Protein AF-A0A8C7ECH7-F1 (afdb_monomer_lite)

pLDDT: mean 79.37, std 14.95, range [41.22, 95.44]

Structure (mmCIF, N/CA/C/O backbone):
data_AF-A0A8C7ECH7-F1
#
_entry.id   AF-A0A8C7ECH7-F1
#
loop_
_atom_site.group_PDB
_atom_site.id
_atom_site.type_symbol
_atom_site.label_atom_id
_atom_site.label_alt_id
_atom_site.label_comp_id
_atom_site.label_asym_id
_atom_site.label_entity_id
_atom_site.label_seq_id
_atom_site.pdbx_PDB_ins_code
_atom_site.Cartn_x
_atom_site.Cartn_y
_atom_site.Cartn_z
_atom_site.occupancy
_atom_site.B_iso_or_equiv
_atom_site.auth_seq_id
_atom_site.auth_comp_id
_atom_site.auth_asym_id
_atom_site.auth_atom_id
_atom_site.pdbx_PDB_model_num
ATOM 1 N N . VAL A 1 1 ? -1.233 -9.334 -30.464 1.00 81.06 1 VAL A N 1
ATOM 2 C CA . VAL A 1 1 ? -2.109 -8.292 -29.878 1.00 81.06 1 VAL A CA 1
ATOM 3 C C . VAL A 1 1 ? -3.115 -7.873 -30.923 1.00 81.06 1 VAL A C 1
ATOM 5 O O . VAL A 1 1 ? -2.742 -7.755 -32.081 1.00 81.06 1 VAL A O 1
ATOM 8 N N . CYS A 1 2 ? -4.384 -7.722 -30.560 1.00 87.69 2 CYS A N 1
ATOM 9 C CA . CYS A 1 2 ? -5.380 -7.257 -31.520 1.00 87.69 2 CYS A CA 1
ATOM 10 C C . CYS A 1 2 ? -5.253 -5.736 -31.678 1.00 87.69 2 CYS A C 1
ATOM 12 O O . CYS A 1 2 ? -5.290 -5.018 -30.679 1.00 87.69 2 CYS A O 1
ATOM 14 N N . MET A 1 3 ? -5.081 -5.257 -32.909 1.00 84.50 3 MET A N 1
ATOM 15 C CA . MET A 1 3 ? -5.154 -3.838 -33.265 1.00 84.50 3 MET A CA 1
ATOM 16 C C . MET A 1 3 ? -6.010 -3.696 -34.520 1.00 84.50 3 MET A C 1
ATOM 18 O O . MET A 1 3 ? -5.770 -4.393 -35.503 1.00 84.50 3 MET A O 1
ATOM 22 N N . ASN A 1 4 ? -7.021 -2.822 -34.488 1.00 88.12 4 ASN A N 1
ATOM 23 C CA . ASN A 1 4 ? -7.938 -2.591 -35.614 1.00 88.12 4 ASN A CA 1
ATOM 24 C C . ASN A 1 4 ? -8.507 -3.886 -36.229 1.00 88.12 4 ASN A C 1
ATOM 26 O O . ASN A 1 4 ? -8.536 -4.044 -37.444 1.00 88.12 4 ASN A O 1
ATOM 30 N N . GLY A 1 5 ? -8.902 -4.853 -35.392 1.00 90.31 5 GLY A N 1
ATOM 31 C CA . GLY A 1 5 ? -9.4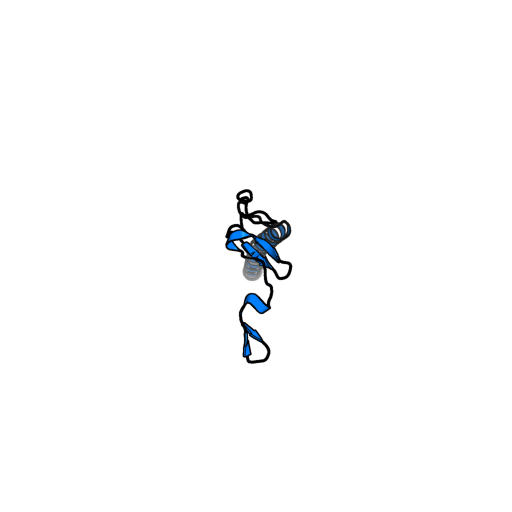66 -6.126 -35.861 1.00 90.31 5 GLY A CA 1
ATOM 32 C C . GLY A 1 5 ? -8.457 -7.087 -36.504 1.00 90.31 5 GLY A C 1
ATOM 33 O O . GLY A 1 5 ? -8.853 -8.137 -36.998 1.00 90.31 5 GLY A O 1
ATOM 34 N N . THR A 1 6 ? -7.160 -6.771 -36.476 1.00 89.88 6 THR A N 1
ATOM 35 C CA . THR A 1 6 ? -6.092 -7.626 -37.011 1.00 89.88 6 THR A CA 1
ATOM 36 C C . THR A 1 6 ? -5.145 -8.093 -35.909 1.00 89.88 6 THR A C 1
ATOM 38 O O . THR A 1 6 ? -4.856 -7.371 -34.947 1.00 89.88 6 THR A O 1
ATOM 41 N N . CYS A 1 7 ? -4.650 -9.328 -36.028 1.00 90.94 7 CYS A N 1
ATOM 42 C CA . CYS A 1 7 ? -3.642 -9.853 -35.114 1.00 90.94 7 CYS A CA 1
ATOM 43 C C . CYS A 1 7 ? -2.274 -9.258 -35.470 1.00 90.94 7 CYS A C 1
ATOM 45 O O . CYS A 1 7 ? -1.652 -9.639 -36.457 1.00 90.94 7 CYS A O 1
ATOM 47 N N . SER A 1 8 ? -1.811 -8.314 -34.658 1.00 88.94 8 SER A N 1
ATOM 48 C CA . SER A 1 8 ? -0.494 -7.693 -34.781 1.00 88.94 8 SER A CA 1
ATOM 49 C C . SER A 1 8 ? 0.525 -8.329 -33.825 1.00 88.94 8 SER A C 1
ATOM 51 O O . SER A 1 8 ? 0.155 -8.798 -32.740 1.00 88.94 8 SER A O 1
ATOM 53 N N . PRO A 1 9 ? 1.827 -8.316 -34.153 1.00 83.31 9 PRO A N 1
ATOM 54 C CA . PRO A 1 9 ? 2.882 -8.723 -33.228 1.00 83.31 9 PRO A CA 1
ATOM 55 C C . PRO A 1 9 ? 2.866 -7.892 -31.935 1.00 83.31 9 PRO A C 1
ATOM 57 O O . PRO A 1 9 ? 2.597 -6.692 -31.954 1.00 83.31 9 PRO A O 1
ATOM 60 N N . HIS A 1 10 ? 3.199 -8.499 -30.791 1.00 73.25 10 HIS A N 1
ATOM 61 C CA . HIS A 1 10 ? 3.255 -7.784 -29.502 1.00 73.25 10 HIS A CA 1
ATOM 62 C C . HIS A 1 10 ? 4.311 -6.655 -29.482 1.00 73.25 10 HIS A C 1
ATOM 64 O O . HIS A 1 10 ? 4.207 -5.717 -28.693 1.00 73.25 10 HIS A O 1
ATOM 70 N N . SER A 1 11 ? 5.296 -6.697 -30.388 1.00 77.75 11 SER A N 1
ATOM 71 C CA . SER A 1 11 ? 6.316 -5.654 -30.569 1.00 77.75 11 SER A CA 1
ATOM 72 C C . SER A 1 11 ? 5.746 -4.293 -30.982 1.00 77.75 11 SER A C 1
ATOM 74 O O . SER A 1 11 ? 6.379 -3.271 -30.713 1.00 77.75 11 SER A O 1
ATOM 76 N N . VAL A 1 12 ? 4.541 -4.249 -31.561 1.00 76.50 12 VAL A N 1
ATOM 77 C CA . VAL A 1 12 ? 3.885 -2.999 -31.984 1.00 76.50 12 VAL A CA 1
ATOM 78 C C . VAL A 1 12 ? 3.595 -2.074 -30.795 1.00 76.50 12 VAL A C 1
ATOM 80 O O . VAL A 1 12 ? 3.660 -0.857 -30.944 1.00 76.50 12 VAL A O 1
ATOM 83 N N . LEU A 1 13 ? 3.374 -2.616 -29.588 1.00 70.06 13 LEU A N 1
ATOM 84 C CA . LEU A 1 13 ? 3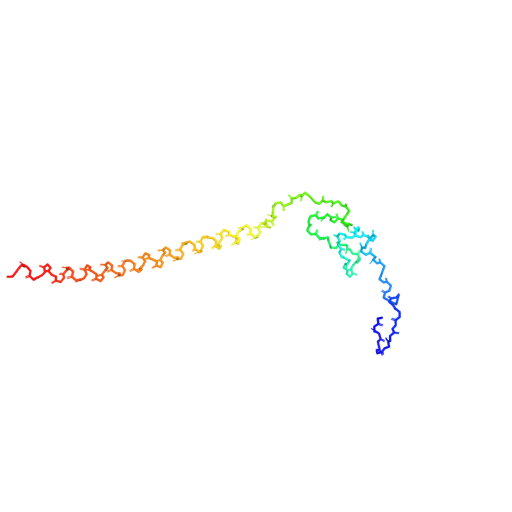.170 -1.797 -28.384 1.00 70.06 13 LEU A CA 1
ATOM 85 C C . LEU A 1 13 ? 4.446 -1.081 -27.910 1.00 70.06 13 LEU A C 1
ATOM 87 O O . LEU A 1 13 ? 4.355 -0.241 -27.016 1.00 70.06 13 LEU A O 1
ATOM 91 N N . LYS A 1 14 ? 5.635 -1.426 -28.437 1.00 70.69 14 LYS A N 1
ATOM 92 C CA . LYS A 1 14 ? 6.946 -0.949 -27.939 1.00 70.69 14 LYS A CA 1
ATOM 93 C C . LYS A 1 14 ? 7.053 -0.999 -26.403 1.00 70.69 14 LYS A C 1
ATOM 95 O O . LYS A 1 14 ? 7.683 -0.147 -25.765 1.00 70.69 14 LYS A O 1
ATOM 100 N N . TYR A 1 15 ? 6.397 -1.992 -25.798 1.00 73.88 15 TYR A N 1
ATOM 101 C CA . TYR A 1 15 ? 6.349 -2.156 -24.355 1.00 73.88 15 TYR A CA 1
ATOM 102 C C . TYR A 1 15 ? 7.641 -2.808 -23.874 1.00 73.88 15 TYR A C 1
ATOM 104 O O . TYR A 1 15 ? 7.761 -4.026 -23.783 1.00 73.88 15 TYR A O 1
ATOM 112 N N . ASP A 1 16 ? 8.629 -1.964 -23.606 1.00 74.81 16 ASP A N 1
ATOM 113 C CA . ASP A 1 16 ? 9.946 -2.380 -23.139 1.00 74.81 16 ASP A CA 1
ATOM 114 C C . ASP A 1 16 ? 9.997 -2.416 -21.605 1.00 74.81 16 ASP A C 1
ATOM 116 O O . ASP A 1 16 ? 10.591 -1.563 -20.943 1.00 74.81 16 ASP A O 1
ATOM 120 N N . CYS A 1 17 ? 9.261 -3.360 -21.021 1.00 82.44 17 CYS A N 1
ATOM 121 C CA . CYS A 1 17 ? 9.366 -3.678 -19.603 1.00 82.44 17 CYS A CA 1
ATOM 122 C C . CYS A 1 17 ? 9.171 -5.179 -19.415 1.00 82.44 17 CYS A C 1
ATOM 124 O O . CYS A 1 17 ? 8.050 -5.675 -19.355 1.00 82.44 17 CYS A O 1
ATOM 126 N N . ASN A 1 18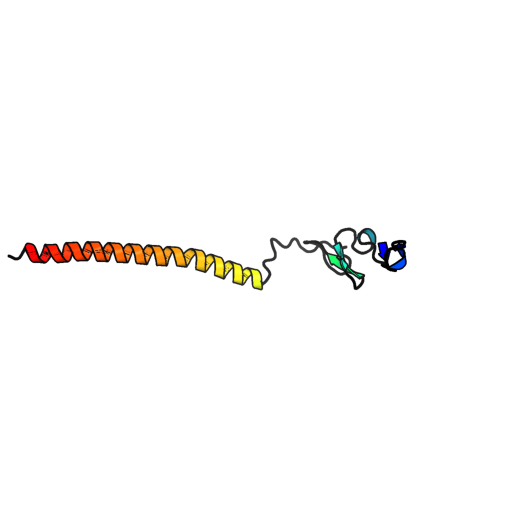 ? 10.280 -5.917 -19.354 1.00 87.75 18 ASN A N 1
ATOM 127 C CA . ASN A 1 18 ? 10.262 -7.329 -18.996 1.00 87.75 18 ASN A CA 1
ATOM 128 C C . ASN A 1 18 ? 10.250 -7.443 -17.459 1.00 87.75 18 ASN A C 1
ATOM 130 O O . ASN A 1 18 ? 11.292 -7.188 -16.854 1.00 87.75 18 ASN A O 1
ATOM 134 N N . PRO A 1 19 ? 9.136 -7.828 -16.810 1.00 87.44 19 PRO A N 1
ATOM 135 C CA . PRO A 1 19 ? 9.040 -7.857 -15.348 1.00 87.44 19 PRO A CA 1
ATOM 136 C C . PRO A 1 19 ? 10.027 -8.838 -14.702 1.00 87.44 19 PRO A C 1
ATOM 138 O O . PRO A 1 19 ? 10.554 -8.551 -13.628 1.00 87.44 19 PRO A O 1
ATOM 141 N N . GLN A 1 20 ? 10.370 -9.941 -15.377 1.00 89.50 20 GLN A N 1
ATOM 142 C CA . GLN A 1 20 ? 11.391 -10.871 -14.884 1.00 89.50 20 GLN A CA 1
ATOM 143 C C . GLN A 1 20 ? 12.769 -10.210 -14.779 1.00 89.50 20 GLN A C 1
ATOM 145 O O . GLN A 1 20 ? 13.463 -10.386 -13.783 1.00 89.50 20 GLN A O 1
ATOM 150 N N . LYS A 1 21 ? 13.158 -9.409 -15.776 1.00 89.62 21 LYS A N 1
ATOM 151 C CA . LYS A 1 21 ? 14.469 -8.738 -15.783 1.00 89.62 21 LYS A CA 1
ATOM 152 C C . LYS A 1 21 ? 14.461 -7.405 -15.031 1.00 89.62 21 LYS A C 1
ATOM 154 O O . LYS A 1 21 ? 15.381 -7.121 -14.275 1.00 89.62 21 LYS A O 1
ATOM 159 N N . LYS A 1 22 ? 13.443 -6.570 -15.248 1.00 89.69 22 LYS A N 1
ATOM 160 C CA . LYS A 1 22 ? 13.362 -5.193 -14.735 1.00 89.69 22 LYS A CA 1
ATOM 161 C C . LYS A 1 22 ? 12.882 -5.129 -13.289 1.00 89.69 22 LYS A C 1
ATOM 163 O O . LYS A 1 22 ? 13.387 -4.305 -12.533 1.00 89.69 22 LYS A O 1
ATOM 168 N N . CYS A 1 23 ? 11.930 -5.985 -12.930 1.00 92.69 23 CYS A N 1
ATOM 169 C CA . CYS A 1 23 ? 11.356 -6.063 -11.589 1.00 92.69 23 CYS A CA 1
ATOM 170 C C . CYS A 1 23 ? 11.876 -7.282 -10.813 1.00 92.69 23 CYS A C 1
ATOM 172 O O . CYS A 1 23 ? 11.257 -7.685 -9.835 1.00 92.69 23 CYS A O 1
ATOM 174 N N . HIS A 1 24 ? 12.960 -7.917 -11.281 1.00 93.19 24 HIS A N 1
ATOM 175 C CA . HIS A 1 24 ? 13.562 -9.110 -10.674 1.00 93.19 24 HIS A CA 1
ATOM 176 C C . HIS A 1 24 ? 12.576 -10.273 -10.431 1.00 93.19 24 HIS A C 1
ATOM 178 O O . HIS A 1 24 ? 12.795 -11.094 -9.552 1.00 93.19 24 HIS A O 1
ATOM 184 N N . GLY A 1 25 ? 11.467 -10.343 -11.179 1.00 93.31 25 GLY A N 1
ATOM 185 C CA . GLY A 1 25 ? 10.408 -11.335 -10.948 1.00 93.31 25 GLY A CA 1
ATOM 186 C C . GLY A 1 25 ? 9.557 -11.083 -9.695 1.00 93.31 25 GLY A C 1
ATOM 187 O O . GLY A 1 25 ? 8.648 -11.858 -9.410 1.00 93.31 25 GLY A O 1
ATOM 188 N N . HIS A 1 26 ? 9.796 -9.982 -8.982 1.00 93.81 26 HIS A N 1
ATOM 189 C CA . HIS A 1 26 ? 9.126 -9.614 -7.735 1.00 93.81 26 HIS A CA 1
ATOM 190 C C . HIS A 1 26 ? 8.178 -8.419 -7.897 1.00 93.81 26 HIS A C 1
ATOM 192 O O . HIS A 1 26 ? 7.910 -7.678 -6.950 1.00 93.81 26 HIS A O 1
ATOM 198 N N . GLY A 1 27 ? 7.673 -8.204 -9.109 1.00 92.88 27 GLY A N 1
ATOM 199 C CA . GLY A 1 27 ? 6.713 -7.151 -9.388 1.00 92.88 27 GLY A CA 1
ATOM 200 C C . GLY A 1 27 ? 6.228 -7.148 -10.828 1.00 92.88 27 GLY A C 1
ATOM 201 O O . GLY A 1 27 ? 6.740 -7.868 -11.688 1.00 92.88 27 GLY A O 1
ATOM 202 N N . VAL A 1 28 ? 5.244 -6.294 -11.083 1.00 92.69 28 VAL A N 1
ATOM 203 C CA . VAL A 1 28 ? 4.642 -6.088 -12.404 1.00 92.69 28 VAL A CA 1
ATOM 204 C C . VAL A 1 28 ? 4.924 -4.676 -12.897 1.00 92.69 28 VAL A C 1
ATOM 206 O O . VAL A 1 28 ? 4.976 -3.728 -12.119 1.00 92.69 28 VAL A O 1
ATOM 209 N N . CYS A 1 29 ? 5.116 -4.515 -14.199 1.00 90.56 29 CYS A N 1
ATOM 210 C CA . CYS A 1 29 ? 5.329 -3.202 -14.791 1.00 90.56 29 CYS A CA 1
ATOM 211 C C . CYS A 1 29 ? 3.986 -2.484 -15.019 1.00 90.56 29 CYS A C 1
ATOM 213 O O . CYS A 1 29 ? 3.033 -3.080 -15.517 1.00 90.56 29 CYS A O 1
ATOM 215 N N . ASN A 1 30 ? 3.906 -1.190 -14.700 1.00 86.25 30 ASN A N 1
ATOM 216 C CA . ASN A 1 30 ? 2.745 -0.354 -15.033 1.00 86.25 30 ASN A CA 1
ATOM 217 C C . ASN A 1 30 ? 2.900 0.335 -16.412 1.00 86.25 30 ASN A C 1
ATOM 219 O O . ASN A 1 30 ? 3.922 0.186 -17.086 1.00 86.25 30 ASN A O 1
ATOM 223 N N . ASN A 1 31 ? 1.904 1.129 -16.836 1.00 83.94 31 ASN A N 1
ATOM 224 C CA . ASN A 1 31 ? 1.932 1.866 -18.115 1.00 83.94 31 ASN A CA 1
ATOM 225 C C . ASN A 1 31 ? 3.072 2.906 -18.215 1.00 83.94 31 ASN A C 1
ATOM 227 O O . ASN A 1 31 ? 3.472 3.300 -19.304 1.00 83.94 31 ASN A O 1
ATOM 231 N N . ARG A 1 32 ? 3.639 3.330 -17.079 1.00 83.25 32 ARG A N 1
ATOM 232 C CA . ARG A 1 32 ? 4.811 4.219 -17.015 1.00 83.25 32 ARG A CA 1
ATOM 233 C C . ARG A 1 32 ? 6.141 3.454 -17.021 1.00 83.25 32 ARG A C 1
ATOM 235 O O . ARG A 1 32 ? 7.183 4.063 -16.810 1.00 83.25 32 ARG A O 1
ATOM 242 N N . LYS A 1 33 ? 6.123 2.131 -17.244 1.00 85.31 33 LYS A N 1
ATOM 243 C CA . LYS A 1 33 ? 7.301 1.241 -17.182 1.00 85.31 33 LYS A CA 1
ATOM 244 C C . LYS A 1 33 ? 7.983 1.228 -15.802 1.00 85.31 33 LYS A C 1
ATOM 246 O O . LYS A 1 33 ? 9.172 0.935 -15.692 1.00 85.31 33 LYS A O 1
ATOM 251 N N . MET A 1 34 ? 7.235 1.543 -14.743 1.00 87.81 34 MET A N 1
ATOM 252 C CA . MET A 1 34 ? 7.696 1.462 -13.354 1.00 87.81 34 MET A CA 1
ATOM 253 C C . MET A 1 34 ? 7.225 0.144 -12.739 1.00 87.81 34 MET A C 1
ATOM 255 O O . MET A 1 34 ? 6.102 -0.290 -13.010 1.00 87.81 34 MET A O 1
ATOM 259 N N . CYS A 1 35 ? 8.051 -0.471 -11.894 1.00 91.94 35 CYS A N 1
ATOM 260 C CA . CYS A 1 35 ? 7.670 -1.698 -11.205 1.00 91.94 35 CYS A CA 1
ATOM 261 C C . CYS A 1 35 ? 6.748 -1.405 -10.021 1.00 91.94 35 CYS A C 1
ATOM 263 O O . CYS A 1 35 ? 7.045 -0.576 -9.161 1.00 91.94 35 CYS A O 1
ATOM 265 N N . HIS A 1 36 ? 5.647 -2.139 -9.965 1.00 92.31 36 HIS A N 1
ATOM 266 C CA . HIS A 1 36 ? 4.811 -2.306 -8.794 1.00 92.31 36 HIS A CA 1
ATOM 267 C C . HIS A 1 36 ? 5.217 -3.616 -8.113 1.00 92.31 36 HIS A C 1
ATOM 269 O O . HIS A 1 36 ? 4.987 -4.697 -8.655 1.00 92.31 36 HIS A O 1
ATOM 275 N N . CYS A 1 37 ? 5.900 -3.507 -6.977 1.00 91.81 37 CYS A N 1
ATOM 276 C CA . CYS A 1 37 ? 6.486 -4.652 -6.290 1.00 91.81 37 CYS A CA 1
ATOM 277 C C . CYS A 1 37 ? 5.448 -5.449 -5.502 1.00 91.81 37 CYS A C 1
ATOM 279 O O . CYS A 1 37 ? 4.507 -4.878 -4.951 1.00 91.81 37 CYS A O 1
ATOM 281 N N . PHE A 1 38 ? 5.646 -6.764 -5.421 1.00 90.56 38 PHE A N 1
ATOM 282 C CA . PHE A 1 38 ? 4.872 -7.621 -4.528 1.00 90.56 38 PHE A CA 1
ATOM 283 C C . PHE A 1 38 ? 5.169 -7.296 -3.053 1.00 90.56 38 PHE A C 1
ATOM 285 O O . PHE A 1 38 ? 6.221 -6.720 -2.750 1.00 90.56 38 PHE A O 1
ATOM 292 N N . PRO A 1 39 ? 4.268 -7.663 -2.121 1.00 86.62 39 PRO A N 1
ATOM 293 C CA . PRO A 1 39 ? 4.494 -7.466 -0.693 1.00 86.62 39 PRO A CA 1
ATOM 294 C C . PRO A 1 39 ? 5.853 -8.018 -0.250 1.00 86.62 39 PRO A C 1
ATOM 296 O O . PRO A 1 39 ? 6.255 -9.106 -0.657 1.00 86.62 39 PRO A O 1
ATOM 299 N N . GLY A 1 40 ? 6.571 -7.245 0.565 1.00 85.00 40 GLY A N 1
ATOM 300 C CA . GLY A 1 40 ? 7.916 -7.605 1.014 1.00 85.00 40 GLY A CA 1
ATOM 301 C C . GLY A 1 40 ? 9.043 -7.249 0.040 1.00 85.00 40 GLY A C 1
ATOM 302 O O . GLY A 1 40 ? 10.176 -7.630 0.301 1.00 85.00 40 GLY A O 1
ATOM 303 N N . TRP A 1 41 ? 8.797 -6.495 -1.039 1.00 90.62 41 TRP A N 1
ATOM 304 C CA . TRP A 1 41 ? 9.834 -6.039 -1.979 1.00 90.62 41 TRP A CA 1
ATOM 305 C C . TRP A 1 41 ? 9.824 -4.522 -2.175 1.00 90.62 41 TRP A C 1
ATOM 307 O O . TRP A 1 41 ? 8.769 -3.887 -2.200 1.00 90.62 41 TRP A O 1
ATOM 317 N N . LYS A 1 42 ? 11.013 -3.922 -2.321 1.00 87.62 42 LYS A N 1
ATOM 318 C CA . LYS A 1 42 ? 11.181 -2.463 -2.399 1.00 87.62 42 LYS A CA 1
ATOM 319 C C . LYS A 1 42 ? 11.257 -1.936 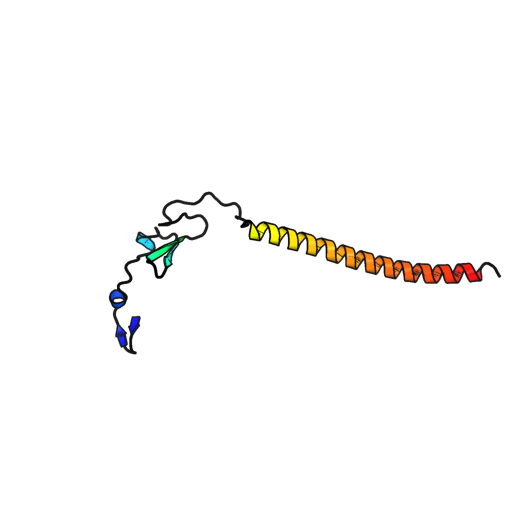-3.843 1.00 87.62 42 LYS A C 1
ATOM 321 O O . LYS A 1 42 ? 12.018 -2.474 -4.653 1.00 87.62 42 LYS A O 1
ATOM 326 N N . PRO A 1 43 ? 10.540 -0.840 -4.166 1.00 88.81 43 PRO A N 1
ATOM 327 C CA . PRO A 1 43 ? 10.746 -0.078 -5.400 1.00 88.81 43 PRO A CA 1
ATOM 328 C C . PRO A 1 43 ? 12.190 0.454 -5.516 1.00 88.81 43 PRO A C 1
ATOM 330 O O . PRO A 1 43 ? 12.871 0.573 -4.496 1.00 88.81 43 PRO A O 1
ATOM 333 N N . PRO A 1 44 ? 12.672 0.826 -6.721 1.00 87.94 44 PRO A N 1
ATOM 334 C CA . PRO A 1 44 ? 11.942 0.923 -7.993 1.00 87.94 44 PRO A CA 1
ATOM 335 C C . PRO A 1 44 ? 11.986 -0.338 -8.871 1.00 87.94 44 PRO A C 1
ATOM 337 O O . PRO A 1 44 ? 11.299 -0.383 -9.888 1.00 87.94 44 PRO A O 1
ATOM 340 N N . ASN A 1 45 ? 12.799 -1.337 -8.523 1.00 90.50 45 ASN A N 1
ATOM 341 C CA . ASN A 1 45 ? 13.048 -2.537 -9.334 1.00 90.50 45 ASN A CA 1
ATOM 342 C C . ASN A 1 45 ? 12.769 -3.852 -8.592 1.00 90.50 45 ASN A C 1
ATOM 344 O O . ASN A 1 45 ? 13.065 -4.913 -9.126 1.00 90.50 45 ASN A O 1
ATOM 348 N N . CYS A 1 46 ? 12.229 -3.802 -7.372 1.00 91.50 46 CYS A N 1
ATOM 349 C CA . CYS A 1 46 ? 11.875 -4.990 -6.591 1.00 91.50 46 CYS A CA 1
ATOM 350 C C . CYS A 1 46 ? 13.058 -5.956 -6.400 1.00 91.50 46 CYS A C 1
ATOM 352 O O . CYS A 1 46 ? 12.873 -7.161 -6.300 1.00 91.50 46 CYS A O 1
ATOM 354 N N . LYS A 1 47 ? 14.290 -5.426 -6.367 1.00 92.50 47 LYS A N 1
ATOM 355 C CA . LYS A 1 47 ? 15.515 -6.220 -6.177 1.00 92.50 47 LYS A CA 1
ATOM 356 C C . LYS A 1 47 ? 15.774 -6.548 -4.710 1.00 92.50 47 LYS A C 1
ATOM 358 O O . LYS A 1 47 ? 16.375 -7.567 -4.395 1.00 92.50 47 LYS A O 1
ATOM 363 N N . VAL A 1 48 ? 15.392 -5.637 -3.822 1.00 89.50 48 VAL A N 1
ATOM 364 C CA . VAL A 1 48 ? 15.691 -5.721 -2.393 1.00 89.50 48 VAL A CA 1
ATOM 365 C C . VAL A 1 48 ? 14.420 -6.119 -1.666 1.00 89.50 48 VAL A C 1
ATOM 367 O O . VAL A 1 48 ? 13.383 -5.475 -1.853 1.00 89.50 48 VAL A O 1
ATOM 370 N N . GLN A 1 49 ? 14.501 -7.151 -0.828 1.00 86.69 49 GLN A N 1
ATOM 371 C CA . GLN A 1 49 ? 13.414 -7.463 0.088 1.00 86.69 49 GLN A CA 1
ATOM 372 C C . GLN A 1 49 ? 13.235 -6.284 1.052 1.00 86.69 49 GLN A C 1
ATOM 374 O O . GLN A 1 49 ? 14.185 -5.762 1.643 1.00 86.69 49 GLN A O 1
ATOM 379 N N . GLY A 1 50 ? 12.003 -5.805 1.160 1.00 71.12 50 GLY A N 1
ATOM 380 C CA . GLY A 1 50 ? 11.604 -4.950 2.260 1.00 71.12 50 GLY A CA 1
ATOM 381 C C . GLY A 1 50 ? 11.813 -5.682 3.577 1.00 71.12 50 GLY A C 1
ATOM 382 O O . GLY A 1 50 ? 11.848 -6.909 3.618 1.00 71.12 50 GLY A O 1
ATOM 383 N N . SER A 1 51 ? 11.962 -4.923 4.662 1.00 69.88 51 SER A N 1
ATOM 384 C CA . SER A 1 51 ? 11.894 -5.519 5.994 1.00 69.88 51 SER A CA 1
ATOM 385 C C . SER A 1 51 ? 10.623 -6.368 6.072 1.00 69.88 51 SER A C 1
ATOM 387 O O . SER A 1 51 ? 9.623 -5.949 5.479 1.00 69.88 51 SER A O 1
ATOM 389 N N . PRO A 1 52 ? 10.638 -7.528 6.753 1.00 56.88 52 PRO A N 1
ATOM 390 C CA . PRO A 1 52 ? 9.425 -8.284 6.995 1.00 56.88 52 PRO A CA 1
ATOM 391 C C . PRO A 1 52 ? 8.498 -7.362 7.772 1.00 56.88 52 PRO A C 1
ATOM 393 O O . PRO A 1 52 ? 8.649 -7.156 8.974 1.00 56.88 52 PRO A O 1
ATOM 396 N N . SER A 1 53 ? 7.580 -6.723 7.063 1.00 52.25 53 SER A N 1
ATOM 397 C CA . SER A 1 53 ? 6.486 -6.018 7.678 1.00 52.25 53 SER A CA 1
ATOM 398 C C . SER A 1 53 ? 5.583 -7.113 8.211 1.00 52.25 53 SER A C 1
ATOM 400 O O . SER A 1 53 ? 4.687 -7.591 7.520 1.00 52.25 53 SER A O 1
ATOM 402 N N . SER A 1 54 ? 5.874 -7.558 9.438 1.00 46.41 54 SER A N 1
ATOM 403 C CA . SER A 1 54 ? 4.872 -8.094 10.354 1.00 46.41 54 SER A CA 1
ATOM 404 C C . SER A 1 54 ? 3.638 -7.221 10.175 1.00 46.41 54 SER A C 1
ATOM 406 O O . SER A 1 54 ? 3.720 -6.044 10.512 1.00 46.41 54 SER A O 1
ATOM 408 N N . GLY A 1 55 ? 2.627 -7.768 9.485 1.00 50.59 55 GLY A N 1
ATOM 409 C CA . GLY A 1 55 ? 1.564 -7.060 8.765 1.00 50.59 55 GLY A CA 1
ATOM 410 C C . GLY A 1 55 ? 1.576 -5.550 8.957 1.00 50.59 55 GLY A C 1
ATOM 411 O O . GLY A 1 55 ? 1.175 -5.075 10.012 1.00 50.59 55 GLY A O 1
ATOM 412 N N . SER A 1 56 ? 2.052 -4.786 7.970 1.00 47.38 56 SER A N 1
ATOM 413 C CA . SER A 1 56 ? 1.917 -3.332 8.026 1.00 47.38 56 SER A CA 1
ATOM 414 C C . SER A 1 56 ? 0.431 -2.990 8.014 1.00 47.38 56 SER A C 1
ATOM 416 O O . SER A 1 56 ? -0.160 -2.850 6.947 1.00 47.38 56 SER A O 1
ATOM 418 N N . LEU A 1 57 ? -0.168 -2.857 9.199 1.00 51.81 57 LEU A N 1
ATOM 419 C CA . LEU A 1 57 ? -1.337 -2.022 9.365 1.00 51.81 57 LEU A CA 1
ATOM 420 C C . LEU A 1 57 ? -0.882 -0.643 8.891 1.00 51.81 57 LEU A C 1
ATOM 422 O O . LEU A 1 57 ? -0.046 0.002 9.534 1.00 51.81 57 LEU A O 1
ATOM 426 N N . SER A 1 58 ? -1.356 -0.210 7.724 1.00 55.34 58 SER A N 1
ATOM 427 C CA . SER A 1 58 ? -1.180 1.182 7.325 1.00 55.34 58 SER A CA 1
ATOM 428 C C . SER A 1 58 ? -1.736 2.048 8.461 1.00 55.34 58 SER A C 1
ATOM 430 O O . SER A 1 58 ? -2.672 1.621 9.138 1.00 55.34 58 SER A O 1
ATOM 432 N N . PRO A 1 59 ? -1.242 3.269 8.700 1.00 56.44 59 PRO A N 1
ATOM 433 C CA . PRO A 1 59 ? -1.787 4.119 9.763 1.00 56.44 59 PRO A CA 1
ATOM 434 C C . PRO A 1 59 ? -3.322 4.283 9.684 1.00 56.44 59 PRO A C 1
ATOM 436 O O . PRO A 1 59 ? -3.982 4.388 10.716 1.00 56.44 59 PRO A O 1
ATOM 439 N N . GLY A 1 60 ? -3.908 4.198 8.480 1.00 59.00 60 GLY A N 1
ATOM 440 C CA . GLY A 1 60 ? -5.362 4.114 8.282 1.00 59.00 60 GLY A CA 1
ATOM 441 C C . GLY A 1 60 ? -6.001 2.772 8.678 1.00 59.00 60 GLY A C 1
ATOM 442 O O . GLY A 1 60 ? -7.111 2.756 9.207 1.00 59.00 60 GLY A O 1
ATOM 443 N N . ASP A 1 61 ? -5.302 1.654 8.485 1.00 65.62 61 ASP A N 1
ATOM 444 C CA . ASP A 1 61 ? -5.767 0.312 8.853 1.00 65.62 61 ASP A CA 1
ATOM 445 C C . ASP A 1 61 ? -5.741 0.111 10.367 1.00 65.62 61 ASP A C 1
ATOM 447 O O . ASP A 1 61 ? -6.643 -0.521 10.914 1.00 65.62 61 ASP A O 1
ATOM 451 N N . THR A 1 62 ? -4.766 0.701 11.065 1.00 66.12 62 THR A N 1
ATOM 452 C CA . THR A 1 62 ? -4.701 0.677 12.532 1.00 66.12 62 THR A CA 1
ATOM 453 C C . THR A 1 62 ? -5.938 1.338 13.125 1.00 66.12 62 THR A C 1
ATOM 455 O O . THR A 1 62 ? -6.673 0.695 13.872 1.00 66.12 62 THR A O 1
ATOM 458 N N . LEU A 1 63 ? -6.242 2.582 12.737 1.00 71.94 63 LEU A N 1
ATOM 459 C CA . LEU A 1 63 ? -7.414 3.307 13.243 1.00 71.94 63 LEU A CA 1
ATOM 460 C C . LEU A 1 63 ? -8.725 2.575 12.923 1.00 71.94 63 LEU A C 1
ATOM 462 O O . LEU A 1 63 ? -9.601 2.461 13.781 1.00 71.94 63 LEU A O 1
ATOM 466 N N . LYS A 1 64 ? -8.843 2.032 11.706 1.00 80.56 64 LYS A N 1
ATOM 467 C CA . LYS A 1 64 ? -10.014 1.259 11.282 1.00 80.56 64 LYS A CA 1
ATOM 468 C C . LYS A 1 64 ? -10.171 -0.038 12.077 1.00 80.56 64 LYS A C 1
ATOM 470 O O . LYS A 1 64 ? -11.290 -0.395 12.435 1.00 80.56 64 LYS A O 1
ATOM 475 N N . THR A 1 65 ? -9.066 -0.703 12.402 1.00 80.44 65 THR A N 1
ATOM 476 C CA . THR A 1 65 ? -9.058 -1.916 13.231 1.00 80.44 65 THR A CA 1
ATOM 477 C C . THR A 1 65 ? -9.519 -1.611 14.656 1.00 80.44 65 THR A C 1
ATOM 479 O O . THR A 1 65 ? -10.387 -2.312 15.173 1.00 80.44 65 THR A O 1
ATOM 482 N N . TRP A 1 66 ? -9.028 -0.530 15.271 1.00 83.00 66 TRP A N 1
ATOM 483 C CA . TRP A 1 66 ? -9.468 -0.108 16.608 1.00 83.00 66 TRP A CA 1
ATOM 484 C C . TRP A 1 66 ? -10.939 0.327 16.640 1.00 83.00 66 TRP A C 1
ATOM 486 O O . TRP A 1 66 ? -11.655 -0.036 17.572 1.00 83.00 66 TRP A O 1
ATOM 496 N N . LEU A 1 67 ? -11.415 1.042 15.614 1.00 84.50 67 LEU A N 1
ATOM 497 C CA . LEU A 1 67 ? -12.828 1.418 15.481 1.00 84.50 67 LEU A CA 1
ATOM 498 C C . LEU A 1 67 ? -13.740 0.191 15.376 1.00 84.50 67 LEU A C 1
ATOM 500 O O . LEU A 1 67 ? -14.760 0.132 16.060 1.00 84.50 67 LEU A O 1
ATOM 504 N N . LEU A 1 68 ? -13.366 -0.793 14.553 1.00 86.19 68 LEU A N 1
ATOM 505 C CA . LEU A 1 68 ? -14.127 -2.033 14.400 1.00 86.19 68 LEU A CA 1
ATOM 506 C C . LEU A 1 68 ? -14.140 -2.850 15.695 1.00 86.19 68 LEU A C 1
ATOM 508 O O . LEU A 1 68 ? -15.208 -3.281 16.119 1.00 86.19 68 LEU A O 1
ATOM 512 N N . LEU A 1 69 ? -12.991 -3.023 16.355 1.00 85.94 69 LEU A N 1
ATOM 513 C CA . LEU A 1 69 ? -12.915 -3.761 17.620 1.00 85.94 69 LEU A CA 1
ATOM 514 C C . LEU A 1 69 ? -13.713 -3.070 18.730 1.00 85.94 69 LEU A C 1
ATOM 516 O O . LEU A 1 69 ? -14.469 -3.734 19.435 1.00 85.94 69 LEU A O 1
ATOM 520 N N . GLY A 1 70 ? -13.601 -1.745 18.852 1.00 89.94 70 GLY A N 1
ATOM 521 C CA . GLY A 1 70 ? -14.367 -0.970 19.826 1.00 89.94 70 GLY A CA 1
ATOM 522 C C . GLY A 1 70 ? -15.870 -1.082 19.584 1.00 89.94 70 GLY A C 1
ATOM 523 O O . GLY A 1 70 ? -16.618 -1.422 20.496 1.00 89.94 70 GLY A O 1
ATOM 524 N N . PHE A 1 71 ? -16.317 -0.874 18.347 1.00 88.81 71 PHE A N 1
ATOM 525 C CA . PHE A 1 71 ? -17.730 -0.974 17.984 1.00 88.81 71 PHE A CA 1
ATOM 526 C C . PHE A 1 71 ? -18.297 -2.382 18.211 1.00 88.81 71 PHE A C 1
ATOM 528 O O . PHE A 1 71 ? -19.353 -2.526 18.827 1.00 88.81 71 PHE A O 1
ATOM 535 N N . CYS A 1 72 ? -17.573 -3.422 17.787 1.00 90.06 72 CYS A N 1
ATOM 536 C CA . CYS A 1 72 ? -17.989 -4.813 17.958 1.00 90.06 72 CYS A CA 1
ATOM 537 C C . CYS A 1 72 ? -18.076 -5.245 19.426 1.00 90.06 72 CYS A C 1
ATOM 539 O O . CYS A 1 72 ? -18.812 -6.182 19.715 1.00 90.06 72 CYS A O 1
ATOM 541 N N . LEU A 1 73 ? -17.356 -4.590 20.342 1.00 90.75 73 LEU A N 1
ATOM 542 C CA . LEU A 1 73 ? -17.389 -4.912 21.771 1.00 90.75 73 LEU A CA 1
ATOM 543 C C . LEU A 1 73 ? -18.402 -4.050 22.537 1.00 90.75 73 LEU A C 1
ATOM 545 O O . LEU A 1 73 ? -19.126 -4.557 23.390 1.00 90.75 73 LEU A O 1
ATOM 549 N N . PHE A 1 74 ? -18.515 -2.763 22.200 1.00 91.38 74 PHE A N 1
ATOM 550 C CA . PHE A 1 74 ? -19.460 -1.851 22.849 1.00 91.38 74 PHE A CA 1
ATOM 551 C C . PHE A 1 74 ? -20.916 -2.146 22.481 1.00 91.38 74 PHE A C 1
ATOM 553 O O . PHE A 1 74 ? -21.776 -2.140 23.360 1.00 91.38 74 PHE A O 1
ATOM 560 N N . LEU A 1 75 ? -21.212 -2.435 21.211 1.00 91.31 75 LEU A N 1
ATOM 561 C CA . LEU A 1 75 ? -22.579 -2.727 20.776 1.00 91.31 75 LEU A CA 1
ATOM 562 C C . LEU A 1 75 ? -23.245 -3.891 21.527 1.00 91.31 75 LEU A C 1
ATOM 564 O O . LEU A 1 75 ? -24.338 -3.683 22.052 1.00 91.31 75 LEU A O 1
ATOM 568 N N . PRO A 1 76 ? -22.653 -5.099 21.616 1.00 93.19 76 PRO A N 1
ATOM 569 C CA . PRO A 1 76 ? -23.291 -6.212 22.313 1.00 93.19 76 PRO A CA 1
ATOM 570 C C . PRO A 1 76 ? -23.429 -5.952 23.814 1.00 93.19 76 PRO A C 1
ATOM 572 O O . PRO A 1 76 ? -24.397 -6.416 24.408 1.00 93.19 76 PRO A O 1
ATOM 575 N N . VAL A 1 77 ? -22.531 -5.171 24.424 1.00 93.88 77 VAL A N 1
ATOM 576 C CA . VAL A 1 77 ? -22.650 -4.771 25.835 1.00 93.88 77 VAL A CA 1
ATOM 577 C C . VAL A 1 77 ? -23.813 -3.801 26.033 1.00 93.88 77 VAL A C 1
ATOM 579 O O . VAL A 1 77 ? -24.601 -3.982 26.958 1.00 93.88 77 VAL A O 1
ATOM 582 N N . VAL A 1 78 ? -23.978 -2.808 25.155 1.00 94.31 78 VAL A N 1
ATOM 583 C CA . VAL A 1 78 ? -25.107 -1.864 25.213 1.00 94.31 78 VAL A CA 1
ATOM 584 C C . VAL A 1 78 ? -26.431 -2.583 24.945 1.00 94.31 78 VAL A C 1
ATOM 58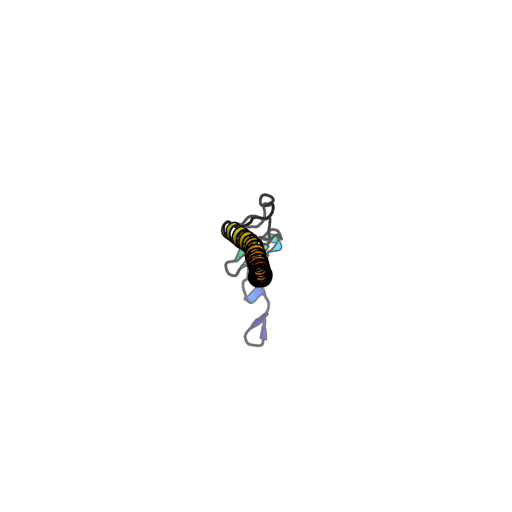6 O O . VAL A 1 78 ? -27.402 -2.394 25.678 1.00 94.31 78 VAL A O 1
ATOM 589 N N . VAL A 1 79 ? -26.481 -3.452 23.936 1.00 95.44 79 VAL A N 1
ATOM 590 C CA . VAL A 1 79 ? -27.678 -4.247 23.625 1.00 95.44 79 VAL A CA 1
ATOM 591 C C . VAL A 1 79 ? -27.993 -5.216 24.768 1.00 95.44 79 VAL A C 1
ATOM 593 O O . VAL A 1 79 ? -29.123 -5.255 25.246 1.00 95.44 79 VAL A O 1
ATOM 596 N N . GLY A 1 80 ? -26.999 -5.942 25.278 1.00 94.25 80 GLY A N 1
ATOM 597 C CA . GLY A 1 80 ? -27.162 -6.837 26.424 1.00 94.25 80 GLY A CA 1
ATOM 598 C C . GLY A 1 80 ? -27.624 -6.092 27.676 1.00 94.25 80 GLY A C 1
ATOM 599 O O . GLY A 1 80 ? -28.599 -6.492 28.306 1.00 94.25 80 GLY A O 1
ATOM 600 N N . GLY A 1 81 ? -26.991 -4.964 27.997 1.00 94.19 81 GLY A N 1
ATOM 601 C CA . GLY A 1 81 ? -27.338 -4.126 29.143 1.00 94.19 81 GLY A CA 1
ATOM 602 C C . GLY A 1 81 ? -28.739 -3.527 29.044 1.00 94.19 81 GLY A C 1
ATOM 603 O O . GLY A 1 81 ? -29.487 -3.571 30.017 1.00 94.19 81 GLY A O 1
ATOM 604 N N . THR A 1 82 ? -29.144 -3.029 27.873 1.00 93.25 82 THR A N 1
ATOM 605 C CA . THR A 1 82 ? -30.509 -2.514 27.666 1.00 93.25 82 THR A CA 1
ATOM 606 C C . THR A 1 82 ? -31.553 -3.623 27.764 1.00 93.25 82 THR A C 1
ATOM 608 O O . THR A 1 82 ? -32.587 -3.417 28.395 1.00 93.25 82 THR A O 1
ATOM 611 N N . VAL A 1 83 ? -31.285 -4.818 27.230 1.00 94.69 83 VAL A N 1
ATOM 612 C CA . VAL A 1 83 ? -32.171 -5.984 27.385 1.00 94.69 83 VAL A CA 1
ATOM 613 C C . VAL A 1 83 ? -32.278 -6.405 28.850 1.00 94.69 83 VAL A C 1
ATOM 615 O O . VAL A 1 83 ? -33.392 -6.598 29.336 1.00 94.69 83 VAL A O 1
ATOM 618 N N . LEU A 1 84 ? -31.162 -6.493 29.575 1.00 92.31 84 LEU A N 1
ATOM 619 C CA . LEU A 1 84 ? -31.153 -6.808 31.007 1.00 92.31 84 LEU A CA 1
ATOM 620 C C . LEU A 1 84 ? -31.904 -5.749 31.821 1.00 92.31 84 LEU A C 1
ATOM 622 O O . LEU A 1 84 ? -32.733 -6.105 32.653 1.00 92.31 84 LEU A O 1
ATOM 626 N N . ALA A 1 85 ? -31.707 -4.462 31.528 1.00 91.38 85 ALA A N 1
ATOM 627 C CA . ALA A 1 85 ? -32.429 -3.367 32.171 1.00 91.38 85 ALA A CA 1
ATOM 628 C C . ALA A 1 85 ? -33.933 -3.407 31.862 1.00 91.38 85 ALA A C 1
ATOM 630 O O . ALA A 1 85 ? -34.750 -3.222 32.762 1.00 91.38 85 ALA A O 1
ATOM 631 N N . MET A 1 86 ? -34.324 -3.698 30.617 1.00 89.25 86 MET A N 1
ATOM 632 C CA . MET A 1 86 ? -35.730 -3.881 30.244 1.00 89.25 86 MET A CA 1
ATOM 633 C C . MET A 1 86 ? -36.351 -5.076 30.975 1.00 89.25 86 MET A C 1
ATOM 635 O O . MET A 1 86 ? -37.469 -4.969 31.477 1.00 89.25 86 MET A O 1
ATOM 639 N N . ARG A 1 87 ? -35.625 -6.194 31.092 1.00 88.69 87 ARG A N 1
ATOM 640 C CA . ARG A 1 87 ? -36.066 -7.384 31.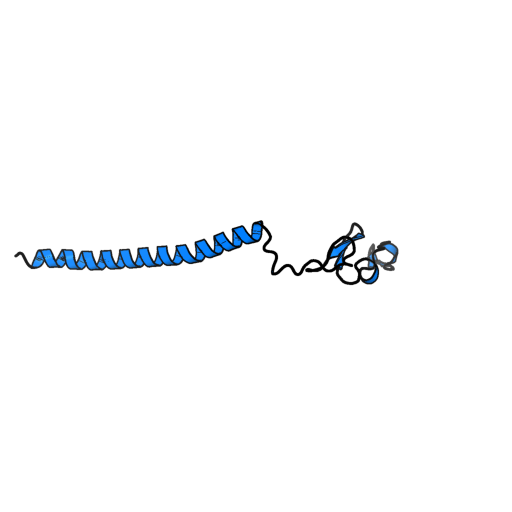838 1.00 88.69 87 ARG A CA 1
ATOM 641 C C . ARG A 1 87 ? -36.179 -7.108 33.335 1.00 88.69 87 ARG A C 1
ATOM 643 O O . ARG A 1 87 ? -37.182 -7.481 33.936 1.00 88.69 87 ARG A O 1
ATOM 650 N N . TRP A 1 88 ? -35.216 -6.402 33.921 1.00 83.31 88 TRP A N 1
ATOM 651 C CA . TRP A 1 88 ? -35.276 -5.958 35.313 1.00 83.31 88 TRP A CA 1
ATOM 652 C C . TRP A 1 88 ? -36.413 -4.981 35.564 1.00 83.31 88 TRP A C 1
ATOM 654 O O . TRP A 1 88 ? -37.081 -5.107 36.581 1.00 83.31 88 TRP A O 1
ATOM 664 N N . LYS A 1 89 ? -36.690 -4.063 34.635 1.00 86.88 89 LYS A N 1
ATOM 665 C CA . LYS A 1 89 ? -37.820 -3.135 34.741 1.00 86.88 89 LYS A CA 1
ATOM 666 C C . LYS A 1 89 ? -39.166 -3.860 34.672 1.00 86.88 89 LYS A C 1
ATOM 668 O O . LYS A 1 89 ? -40.096 -3.498 35.383 1.00 86.88 89 LYS A O 1
ATOM 673 N N . GLN A 1 90 ? -39.268 -4.902 33.847 1.00 77.94 90 GLN A N 1
ATOM 674 C CA . GLN A 1 90 ? -40.451 -5.766 33.789 1.00 77.94 90 GLN A CA 1
ATOM 675 C C . GLN A 1 90 ? -40.630 -6.549 35.103 1.00 77.94 90 GLN A C 1
ATOM 677 O O . GLN A 1 90 ? -41.722 -6.551 35.666 1.00 77.94 90 GLN A O 1
ATOM 682 N N . LEU A 1 91 ? -39.556 -7.136 35.643 1.00 70.38 91 LEU A N 1
ATOM 683 C CA . LEU A 1 91 ? -39.572 -7.866 36.920 1.00 70.38 91 LEU A CA 1
ATOM 684 C C . LEU A 1 91 ? -39.883 -6.958 38.118 1.00 70.38 91 LEU A C 1
ATOM 686 O O . LEU A 1 91 ? -40.715 -7.298 38.955 1.00 70.38 91 LEU A O 1
ATOM 690 N N . SER A 1 92 ? -39.272 -5.775 38.180 1.00 68.31 92 SER A N 1
ATOM 691 C CA . SER A 1 92 ? -39.521 -4.815 39.254 1.00 68.31 92 SER A CA 1
ATOM 692 C C . SER A 1 92 ? -40.924 -4.221 39.176 1.00 68.31 92 SER A C 1
ATOM 694 O O . SER A 1 92 ? -41.531 -3.991 40.216 1.00 68.31 92 SER A O 1
ATOM 696 N N . SER A 1 93 ? -41.491 -4.056 37.973 1.00 61.06 93 SER A N 1
ATOM 697 C CA . SER A 1 93 ? -42.897 -3.663 37.819 1.00 61.06 93 SER A CA 1
ATOM 698 C C . SER A 1 93 ? -43.872 -4.726 38.344 1.00 61.06 93 SER A C 1
ATOM 700 O O . SER A 1 93 ? -44.941 -4.377 38.839 1.00 61.06 93 SER A O 1
ATOM 702 N N . PHE A 1 94 ? -43.488 -6.009 38.312 1.00 59.28 94 PHE A N 1
ATOM 703 C CA . PHE A 1 94 ? -44.250 -7.101 38.923 1.00 59.28 94 PHE A CA 1
ATOM 704 C C . PHE A 1 94 ? -44.120 -7.117 40.455 1.00 59.28 94 PHE A C 1
ATOM 706 O O . PHE A 1 94 ? -45.132 -7.260 41.138 1.00 59.28 94 PHE A O 1
ATOM 713 N N . CYS A 1 95 ? -42.922 -6.893 41.010 1.00 58.84 95 CYS A N 1
ATOM 714 C CA . CYS A 1 95 ? -42.737 -6.800 42.467 1.00 58.84 95 CYS A CA 1
ATOM 715 C C . CYS A 1 95 ? -43.365 -5.535 43.074 1.00 58.84 95 CYS A C 1
ATOM 717 O O . CYS A 1 95 ? -43.984 -5.621 44.130 1.00 58.84 95 CYS A O 1
ATOM 719 N N . ALA A 1 96 ? -43.298 -4.386 42.392 1.00 58.47 96 ALA A N 1
ATOM 720 C CA . ALA A 1 96 ? -43.985 -3.165 42.823 1.00 58.47 96 ALA A CA 1
ATOM 721 C C . ALA A 1 96 ? -45.512 -3.354 42.884 1.00 58.47 96 ALA A C 1
ATOM 723 O O . ALA A 1 96 ? -46.178 -2.740 43.711 1.00 58.47 96 ALA A O 1
ATOM 724 N N . ARG A 1 97 ? -46.063 -4.246 42.049 1.00 53.31 97 ARG A N 1
ATOM 725 C CA . ARG A 1 97 ? -47.483 -4.618 42.067 1.00 53.31 97 ARG A CA 1
ATOM 726 C C . ARG A 1 97 ? -47.840 -5.579 43.212 1.00 53.31 97 ARG A C 1
ATOM 728 O O . ARG A 1 97 ? -49.000 -5.611 43.603 1.00 53.31 97 ARG A O 1
ATOM 735 N N . GLN A 1 98 ? -46.874 -6.325 43.761 1.00 54.31 98 GLN A N 1
ATOM 736 C CA . GLN A 1 98 ? -47.078 -7.222 44.910 1.00 54.31 98 GLN A CA 1
ATOM 737 C C . GLN A 1 98 ? -46.930 -6.526 46.269 1.00 54.31 98 GLN A C 1
ATOM 739 O O . GLN A 1 98 ? -47.675 -6.868 47.183 1.00 54.31 98 GLN A O 1
ATOM 744 N N . THR A 1 99 ? -46.047 -5.530 46.416 1.00 51.56 99 THR A N 1
ATOM 745 C CA . THR A 1 99 ? -45.950 -4.756 47.671 1.00 51.56 99 THR A CA 1
ATOM 746 C C . THR A 1 99 ? -47.266 -4.038 47.994 1.00 51.56 99 THR A C 1
ATOM 748 O O . THR A 1 99 ? -47.667 -4.002 49.146 1.00 51.56 99 THR A O 1
ATOM 751 N N . SER A 1 100 ? -48.019 -3.582 46.987 1.00 49.97 100 SER A N 1
ATOM 752 C CA . SER A 1 100 ? -49.338 -2.957 47.188 1.00 49.97 100 SER A CA 1
ATOM 753 C C . SER A 1 100 ? -50.471 -3.916 47.594 1.00 49.97 100 SER A C 1
ATOM 755 O O . SER A 1 100 ? -51.568 -3.441 47.863 1.00 49.97 100 SER A O 1
ATOM 757 N N . GLN A 1 101 ? -50.254 -5.239 47.609 1.00 53.16 101 GLN A N 1
ATOM 758 C CA . GLN A 1 101 ? -51.277 -6.235 47.976 1.00 53.16 101 GLN A CA 1
ATOM 759 C C . GLN A 1 101 ? -51.012 -6.898 49.345 1.00 53.16 101 GLN A C 1
ATOM 761 O O . GLN A 1 101 ? -51.838 -7.677 49.805 1.00 53.16 101 GLN A O 1
ATOM 766 N N . PHE A 1 102 ? -49.886 -6.592 50.002 1.00 49.09 102 PHE A N 1
ATOM 767 C CA . PHE A 1 102 ? -49.541 -7.111 51.337 1.00 49.09 102 PHE A CA 1
ATOM 768 C C . PHE A 1 102 ? -49.832 -6.110 52.479 1.00 49.09 102 PHE A C 1
ATOM 770 O O . PHE A 1 102 ? -49.769 -6.486 53.643 1.00 49.09 102 PHE A O 1
ATOM 777 N N . ASP A 1 103 ? -50.210 -4.869 52.145 1.00 51.56 103 ASP A N 1
ATOM 778 C CA . ASP A 1 103 ? -50.559 -3.793 53.091 1.00 51.56 103 ASP A CA 1
ATOM 779 C C . ASP A 1 103 ? -52.083 -3.502 53.139 1.00 51.56 103 ASP A C 1
ATOM 781 O O . ASP A 1 103 ? -52.494 -2.346 53.269 1.00 51.56 103 ASP A O 1
ATOM 785 N N . GLY A 1 104 ? -52.937 -4.525 52.981 1.00 41.22 104 GLY A N 1
ATOM 786 C CA . GLY A 1 104 ? -54.406 -4.409 53.005 1.00 41.22 104 GLY A CA 1
ATOM 787 C C . GLY A 1 104 ? -55.080 -5.460 53.871 1.00 41.22 104 GLY A C 1
ATOM 788 O O . GLY A 1 104 ? -54.725 -6.649 53.712 1.00 41.22 104 GLY A O 1
#

Organism: Nothoprocta perdicaria (NCBI:txid30464)

InterPro domains:
  IPR000742 EGF-like domain [PS01186] (35-46)
  IPR000742 EGF-like domain [PS50026] (13-47)
  IPR013111 Epidermal growth factor-like domain, extracellular [PF07974] (20-46)

Secondary structure (DSSP, 8-state):
-EETTEE--GGGG-----HHHHSTTSEEE-TTS-EEEPTTEETTTS-EEPP--TT---HHHHHHHHHHHHHHHHHHHHHHHHHHHHHHHHHHHHHHHHHTTS--

Sequence (104 aa):
VCMNGTCSPHSVLKYDCNPQKKCHGHGVCNNRKMCHCFPGWKPPNCKVQGSPSSGSLSPGDTLKTWLLLGFCLFLPVVVGGTVLAMRWKQLSSFCARQTSQFDG

Radius of gyration: 32.25 Å; chains: 1; bounding box: 70×16×90 Å

Foldseek 3Di:
DDDPNDDDDPCVVVPPADLCPQQVVQFDADPVRATDGHQQADDRRSPDGHDPPPPPCDPVNVVVVVVVVVCVVVVVVVVVVVVVVVVVVVVVVVVVVVVVVVVD